Protein AF-A0A7C2DFQ9-F1 (afdb_monomer)

Foldseek 3Di:
DDPCVVVVHDQCPAEDEDQQLVSQVVSVVVVHAYAHQVCDPDDNDPDDDGPHYDVHPVSRVVSCCVPVPD

Radius of gyration: 11.92 Å; Cα contacts (8 Å, |Δi|>4): 105; chains: 1; bounding box: 29×28×24 Å

pLDDT: mean 94.42, std 5.59, range [67.69, 98.5]

Sequence (70 aa):
MAVSQRLGLPPSEVRVVAAHDWDVWGAVRAGCRGAYVARTPGPFRFGEPPDVVGPDLASVADAILAADRP

Structure (mmCIF, N/CA/C/O backbone):
data_AF-A0A7C2DFQ9-F1
#
_entry.id   AF-A0A7C2DFQ9-F1
#
loop_
_atom_site.group_PDB
_atom_site.id
_atom_site.type_symbol
_atom_site.label_atom_id
_atom_site.label_alt_id
_atom_site.label_comp_id
_atom_site.label_asym_id
_atom_site.label_entity_id
_atom_site.label_seq_id
_atom_site.pdbx_PDB_ins_code
_atom_site.Cartn_x
_atom_site.Cartn_y
_atom_site.Cartn_z
_atom_site.occupancy
_atom_site.B_iso_or_equiv
_atom_site.auth_seq_id
_atom_site.auth_comp_id
_atom_site.auth_asym_id
_atom_site.auth_atom_id
_atom_site.pdbx_PDB_model_num
ATOM 1 N N . MET A 1 1 ? -6.623 18.957 7.193 1.00 70.12 1 MET A N 1
ATOM 2 C CA . MET A 1 1 ? -7.245 17.777 7.835 1.00 70.12 1 MET A CA 1
ATOM 3 C C . MET A 1 1 ? -6.827 16.532 7.076 1.00 70.12 1 MET A C 1
ATOM 5 O O . MET A 1 1 ? -6.662 16.630 5.865 1.00 70.12 1 MET A O 1
ATOM 9 N N . ALA A 1 2 ? -6.656 15.399 7.756 1.00 87.38 2 ALA A N 1
ATOM 10 C CA . ALA A 1 2 ? -6.354 14.127 7.093 1.00 87.38 2 ALA A CA 1
ATOM 11 C C . ALA A 1 2 ? -7.590 13.562 6.361 1.00 87.38 2 ALA A C 1
ATOM 13 O O . ALA A 1 2 ? -8.724 13.870 6.733 1.00 87.38 2 ALA A O 1
ATOM 14 N N . VAL A 1 3 ? -7.386 12.718 5.342 1.00 90.75 3 VAL A N 1
ATOM 15 C CA . VAL A 1 3 ? -8.482 12.078 4.581 1.00 90.75 3 VAL A CA 1
ATOM 16 C C . VAL A 1 3 ? -9.371 11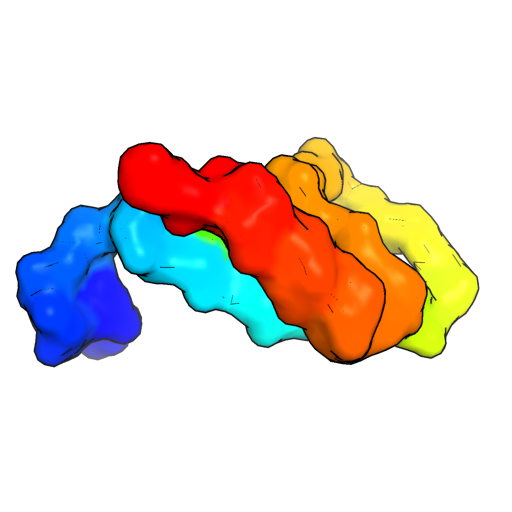.222 5.488 1.00 90.75 3 VAL A C 1
ATOM 18 O O . VAL A 1 3 ? -10.588 11.349 5.426 1.00 90.75 3 VAL A O 1
ATOM 21 N N . SER A 1 4 ? -8.789 10.431 6.393 1.00 94.69 4 SER A N 1
ATOM 22 C CA . SER A 1 4 ? -9.535 9.628 7.377 1.00 94.69 4 SER A CA 1
ATOM 23 C C . SER A 1 4 ? -10.484 10.477 8.233 1.00 94.69 4 SER A C 1
ATOM 25 O O . SER A 1 4 ? -11.658 10.147 8.367 1.00 94.69 4 SER A O 1
ATOM 27 N N . GLN A 1 5 ? -10.025 11.641 8.706 1.00 94.88 5 GLN A N 1
ATOM 28 C CA . GLN A 1 5 ? -10.853 12.594 9.460 1.00 94.88 5 GLN A CA 1
ATOM 29 C C . GLN A 1 5 ? -12.001 13.166 8.621 1.00 94.88 5 GLN A C 1
ATOM 31 O O . GLN A 1 5 ? -13.110 13.321 9.119 1.00 94.88 5 GLN A O 1
ATOM 36 N N . ARG A 1 6 ? -11.748 13.481 7.344 1.00 96.62 6 ARG A N 1
ATOM 37 C CA . ARG A 1 6 ? -12.776 13.970 6.407 1.00 96.62 6 ARG A CA 1
ATOM 38 C C . ARG A 1 6 ? -13.855 12.912 6.156 1.00 96.62 6 ARG A C 1
ATOM 4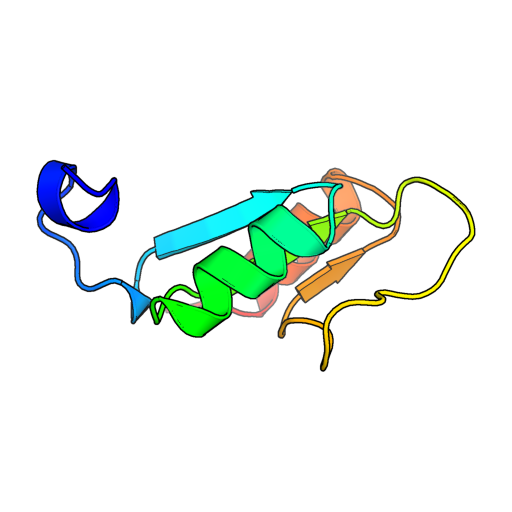0 O O . ARG A 1 6 ? -15.011 13.283 5.979 1.00 96.62 6 ARG A O 1
ATOM 47 N N . LEU A 1 7 ? -13.466 11.637 6.119 1.00 95.56 7 LEU A N 1
ATOM 48 C CA . LEU A 1 7 ? -14.355 10.495 5.896 1.00 95.56 7 LEU A CA 1
ATOM 49 C C . LEU A 1 7 ? -15.034 9.994 7.181 1.00 95.56 7 LEU A C 1
ATOM 51 O O . LEU A 1 7 ? -15.983 9.225 7.091 1.00 95.56 7 LEU A O 1
ATOM 55 N N . GLY A 1 8 ? -14.568 10.416 8.361 1.00 96.94 8 GLY A N 1
ATOM 56 C CA . GLY A 1 8 ? -15.061 9.905 9.642 1.00 96.94 8 GLY A CA 1
ATOM 57 C C . GLY A 1 8 ? -14.669 8.448 9.914 1.00 96.94 8 GLY A C 1
ATOM 58 O O . GLY A 1 8 ? -15.341 7.782 10.694 1.00 96.94 8 GLY A O 1
ATOM 59 N N . LEU A 1 9 ? -13.602 7.957 9.275 1.00 96.69 9 LEU A N 1
ATOM 60 C CA . LEU A 1 9 ? -13.124 6.576 9.390 1.00 96.69 9 LEU A CA 1
ATOM 61 C C . LEU A 1 9 ? -11.829 6.506 10.211 1.00 96.69 9 LEU A C 1
ATOM 63 O O . LEU A 1 9 ? -11.020 7.444 10.157 1.00 96.69 9 LEU A O 1
ATOM 67 N N . PRO A 1 10 ? -11.574 5.403 10.939 1.00 96.88 10 PRO A N 1
ATOM 68 C CA . PRO A 1 10 ? -10.258 5.171 11.517 1.00 96.88 10 PRO A CA 1
ATOM 69 C C . PRO A 1 10 ? -9.216 5.023 10.390 1.00 96.88 10 PRO A C 1
ATOM 71 O O . PRO A 1 10 ? -9.530 4.467 9.336 1.00 96.88 10 PRO A O 1
ATOM 74 N N . PRO A 1 11 ? -7.959 5.478 10.579 1.00 96.50 11 PRO A N 1
ATOM 75 C CA . PRO A 1 11 ? -6.908 5.310 9.573 1.00 96.50 11 PRO A CA 1
ATOM 76 C C . PRO A 1 11 ? -6.772 3.867 9.069 1.00 96.50 11 PRO A C 1
ATOM 78 O O . PRO A 1 11 ? -6.620 3.663 7.873 1.00 96.50 11 PRO A O 1
ATOM 81 N N . SER A 1 12 ? -6.947 2.871 9.941 1.00 95.50 12 SER A N 1
ATOM 82 C CA . SER A 1 12 ? -6.861 1.439 9.614 1.00 95.50 12 SER A CA 1
ATOM 83 C C . SER A 1 12 ? -7.898 0.931 8.600 1.00 95.50 12 SER A C 1
ATOM 85 O O . SER A 1 12 ? -7.730 -0.167 8.065 1.00 95.50 12 SER A O 1
ATOM 87 N N . GLU A 1 13 ? -8.956 1.705 8.344 1.00 95.56 13 GLU A N 1
ATOM 88 C CA . GLU A 1 13 ? -9.985 1.440 7.325 1.00 95.56 13 GLU A CA 1
ATOM 89 C C . GLU A 1 13 ? -9.765 2.242 6.033 1.00 95.56 13 GLU A C 1
ATOM 91 O O . GLU A 1 13 ? -10.529 2.127 5.078 1.00 95.56 13 GLU A O 1
ATOM 96 N N . VAL A 1 14 ? -8.706 3.051 5.970 1.00 96.19 14 VAL A N 1
ATOM 97 C CA . VAL A 1 14 ? -8.313 3.796 4.775 1.00 96.19 14 VAL A CA 1
ATOM 98 C C . VAL A 1 14 ? -7.072 3.152 4.170 1.00 96.19 14 VAL A C 1
ATOM 100 O O . VAL A 1 14 ? -6.076 2.920 4.856 1.00 96.19 14 VAL A O 1
ATOM 103 N N . ARG A 1 15 ? -7.106 2.909 2.856 1.00 97.31 15 ARG A N 1
ATOM 104 C CA . ARG A 1 15 ? -5.959 2.418 2.086 1.00 97.31 15 ARG A CA 1
ATOM 105 C C . ARG A 1 15 ? -5.456 3.492 1.130 1.00 97.31 15 ARG A C 1
ATOM 107 O O . ARG A 1 15 ? -6.230 4.051 0.357 1.00 97.31 15 ARG A O 1
ATOM 114 N N . VAL A 1 16 ? -4.153 3.757 1.158 1.00 97.50 16 VAL A N 1
ATOM 115 C CA . VAL A 1 16 ? -3.492 4.637 0.184 1.00 97.50 16 VAL A CA 1
ATOM 116 C C . VAL A 1 16 ? -2.853 3.786 -0.907 1.00 97.50 16 VAL A C 1
ATOM 118 O O . VAL A 1 16 ? -2.020 2.931 -0.616 1.00 97.50 16 VAL A O 1
ATOM 121 N N . VAL A 1 17 ? -3.241 4.037 -2.159 1.00 98.06 17 VAL A N 1
ATOM 122 C CA . VAL A 1 17 ? -2.703 3.373 -3.354 1.00 98.06 17 VAL A CA 1
ATOM 123 C C . VAL A 1 17 ? -1.799 4.357 -4.091 1.00 98.06 17 VAL A C 1
ATOM 125 O O . VAL A 1 17 ? -2.277 5.400 -4.537 1.00 98.06 17 VAL A O 1
ATOM 128 N N . ALA A 1 18 ? -0.507 4.054 -4.229 1.00 97.69 18 ALA A N 1
ATOM 129 C CA . ALA A 1 18 ? 0.426 4.944 -4.923 1.00 97.69 18 ALA A CA 1
ATOM 130 C C . ALA A 1 18 ? 1.591 4.200 -5.588 1.00 97.69 18 ALA A C 1
ATOM 132 O O . ALA A 1 18 ? 1.978 3.107 -5.182 1.00 97.69 18 ALA A O 1
ATOM 133 N N . ALA A 1 19 ? 2.172 4.828 -6.613 1.00 96.69 19 ALA A N 1
ATOM 134 C CA . ALA A 1 19 ? 3.388 4.357 -7.282 1.00 96.69 19 ALA A CA 1
ATOM 135 C C . ALA A 1 19 ? 4.678 4.951 -6.693 1.00 96.69 19 ALA A C 1
ATOM 137 O O . ALA A 1 19 ? 5.776 4.586 -7.112 1.00 96.69 19 ALA A O 1
ATOM 138 N N . HIS A 1 20 ? 4.551 5.882 -5.748 1.00 95.69 20 HIS A N 1
ATOM 139 C CA . HIS A 1 20 ? 5.674 6.392 -4.978 1.00 95.69 20 HIS A CA 1
ATOM 140 C C . HIS A 1 20 ? 5.697 5.697 -3.622 1.00 95.69 20 HIS A C 1
ATOM 142 O O . HIS A 1 20 ? 4.696 5.657 -2.907 1.00 95.69 20 HIS A O 1
ATOM 148 N N . ASP A 1 21 ? 6.846 5.136 -3.276 1.00 95.44 21 ASP A N 1
ATOM 149 C CA . ASP A 1 21 ? 7.042 4.389 -2.039 1.00 95.44 21 ASP A CA 1
ATOM 150 C C . ASP A 1 21 ? 6.962 5.290 -0.799 1.00 95.44 21 ASP A C 1
ATOM 152 O O . ASP A 1 21 ? 6.431 4.863 0.224 1.00 95.44 21 ASP A O 1
ATOM 156 N N . TRP A 1 22 ? 7.379 6.557 -0.894 1.00 95.69 22 TRP A N 1
ATOM 157 C CA . TRP A 1 22 ? 7.233 7.522 0.203 1.00 95.69 22 TRP A CA 1
ATOM 158 C C . TRP A 1 22 ? 5.770 7.847 0.549 1.00 95.69 22 TRP A C 1
ATOM 160 O O . TRP A 1 22 ? 5.461 8.019 1.729 1.00 95.69 22 TRP A O 1
ATOM 170 N N . ASP A 1 23 ? 4.861 7.883 -0.433 1.00 96.50 23 ASP A N 1
ATOM 171 C CA . ASP A 1 23 ? 3.429 8.134 -0.196 1.00 96.50 23 ASP A CA 1
ATOM 172 C C . ASP A 1 23 ? 2.810 6.968 0.590 1.00 96.50 23 ASP A C 1
ATOM 174 O O . ASP A 1 23 ? 2.114 7.162 1.590 1.00 96.50 23 ASP A O 1
ATOM 178 N N . VAL A 1 24 ? 3.121 5.738 0.166 1.00 97.38 24 VAL A N 1
ATOM 179 C CA . VAL A 1 24 ? 2.667 4.506 0.824 1.00 97.38 24 VAL A 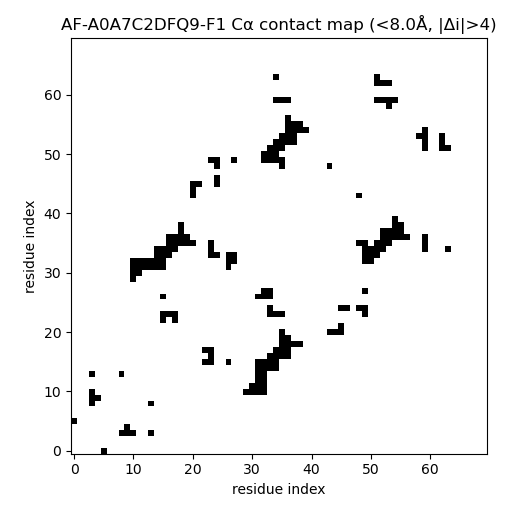CA 1
ATOM 180 C C . VAL A 1 24 ? 3.268 4.381 2.221 1.00 97.38 24 VAL A C 1
ATOM 182 O O . VAL A 1 24 ? 2.548 4.125 3.184 1.00 97.38 24 VAL A O 1
ATOM 185 N N . TRP A 1 25 ? 4.577 4.595 2.358 1.00 97.31 25 TRP A N 1
ATOM 186 C CA . TRP A 1 25 ? 5.263 4.482 3.641 1.00 97.31 25 TRP A CA 1
ATOM 187 C C . TRP A 1 25 ? 4.758 5.514 4.654 1.00 97.31 25 TRP A C 1
ATOM 189 O O . TRP A 1 25 ? 4.503 5.174 5.811 1.00 97.31 25 TRP A O 1
ATOM 199 N N . GLY A 1 26 ? 4.550 6.761 4.220 1.00 95.75 26 GLY A N 1
ATOM 200 C CA . GLY A 1 26 ? 3.965 7.810 5.053 1.00 95.75 26 GLY A CA 1
ATOM 201 C C . GLY A 1 26 ? 2.549 7.466 5.518 1.00 95.75 26 GLY A C 1
ATOM 202 O O . GLY A 1 26 ? 2.222 7.654 6.690 1.00 95.75 26 GLY A O 1
ATOM 203 N N . ALA A 1 27 ? 1.727 6.897 4.632 1.00 96.06 27 ALA A N 1
ATOM 204 C CA . ALA A 1 27 ? 0.382 6.444 4.972 1.00 96.06 27 ALA A CA 1
ATOM 205 C C . ALA A 1 27 ? 0.394 5.314 6.013 1.00 96.06 27 ALA A C 1
ATOM 207 O O . ALA A 1 27 ? -0.315 5.400 7.016 1.00 96.06 27 ALA A O 1
ATOM 208 N N . VAL A 1 28 ? 1.243 4.299 5.822 1.00 96.25 28 VAL A N 1
ATOM 209 C CA . VAL A 1 28 ? 1.398 3.185 6.773 1.00 96.25 28 VAL A CA 1
ATOM 210 C C . VAL A 1 28 ? 1.867 3.693 8.139 1.00 96.25 28 VAL A C 1
ATOM 212 O O . VAL A 1 28 ? 1.305 3.326 9.169 1.00 96.25 28 VAL A O 1
ATOM 215 N N . ARG A 1 29 ? 2.830 4.623 8.172 1.00 96.00 29 ARG A N 1
ATOM 216 C CA . ARG A 1 29 ? 3.279 5.287 9.410 1.00 96.00 29 ARG A CA 1
ATOM 217 C C . ARG A 1 29 ? 2.174 6.085 10.110 1.00 96.00 29 ARG A C 1
ATOM 219 O O . ARG A 1 29 ? 2.222 6.221 11.329 1.00 96.00 29 ARG A O 1
ATOM 226 N N . ALA A 1 30 ? 1.196 6.597 9.365 1.00 95.56 30 ALA A N 1
ATOM 227 C CA . ALA A 1 30 ? 0.028 7.298 9.897 1.00 95.56 30 ALA A CA 1
ATOM 228 C C . ALA A 1 30 ? -1.113 6.354 10.341 1.00 95.56 30 ALA A C 1
ATOM 230 O O . ALA A 1 30 ? -2.165 6.831 10.769 1.00 95.56 30 ALA A O 1
ATOM 231 N N . GLY A 1 31 ? -0.916 5.033 10.252 1.00 96.00 31 GLY A N 1
ATOM 232 C CA . GLY A 1 31 ? -1.896 4.016 10.637 1.00 96.00 31 GLY A CA 1
ATOM 233 C C . GLY A 1 31 ? -2.860 3.603 9.522 1.00 96.00 31 GLY A C 1
ATOM 234 O O . GLY A 1 31 ? -3.800 2.861 9.797 1.00 96.00 31 GLY A O 1
ATOM 235 N N . CYS A 1 32 ? -2.651 4.072 8.288 1.00 96.81 32 CYS A N 1
ATOM 236 C CA . CYS A 1 32 ? -3.405 3.609 7.126 1.00 96.81 32 CYS A CA 1
ATOM 237 C C . CYS A 1 32 ? -2.904 2.250 6.627 1.00 96.81 32 CYS A C 1
ATOM 239 O O . CYS A 1 32 ? -1.766 1.855 6.878 1.00 96.81 32 CYS A O 1
ATOM 241 N N . ARG A 1 33 ? -3.728 1.565 5.833 1.00 97.06 33 ARG A N 1
ATOM 242 C CA . ARG A 1 33 ? -3.258 0.475 4.967 1.00 97.06 33 ARG A CA 1
ATOM 243 C C . ARG A 1 33 ? -2.533 1.052 3.747 1.00 97.06 33 ARG A C 1
ATOM 245 O O . ARG A 1 33 ? -2.824 2.173 3.315 1.00 97.06 33 ARG A O 1
ATOM 252 N N . GLY A 1 34 ? -1.609 0.292 3.164 1.00 97.19 34 GLY A N 1
ATOM 253 C CA . GLY A 1 34 ? -0.810 0.731 2.016 1.00 97.19 34 GLY A CA 1
ATOM 254 C C . GLY A 1 34 ? -0.973 -0.187 0.811 1.00 97.19 34 GLY A C 1
ATOM 255 O O . GLY A 1 34 ? -1.165 -1.385 0.958 1.00 97.19 34 GLY A O 1
ATOM 256 N N . ALA A 1 35 ? -0.899 0.349 -0.399 1.00 98.25 35 ALA A N 1
ATOM 257 C CA . ALA A 1 35 ? -0.791 -0.456 -1.606 1.00 98.25 35 ALA A CA 1
ATOM 258 C C . ALA A 1 35 ? 0.180 0.198 -2.587 1.00 98.25 35 ALA A C 1
ATOM 260 O O . ALA A 1 35 ? -0.013 1.347 -2.994 1.00 98.25 35 ALA A O 1
ATOM 261 N N . TYR A 1 36 ? 1.233 -0.530 -2.951 1.00 98.31 36 TYR A N 1
ATOM 262 C CA . TYR A 1 36 ? 2.297 -0.020 -3.805 1.00 98.31 36 TYR A CA 1
ATOM 263 C C . TYR A 1 36 ? 2.165 -0.536 -5.240 1.00 98.31 36 TYR A C 1
ATOM 265 O O . TYR A 1 36 ? 2.173 -1.743 -5.485 1.00 98.31 36 TYR A O 1
ATOM 273 N N . VAL A 1 37 ? 2.077 0.394 -6.194 1.00 98.19 37 VAL A N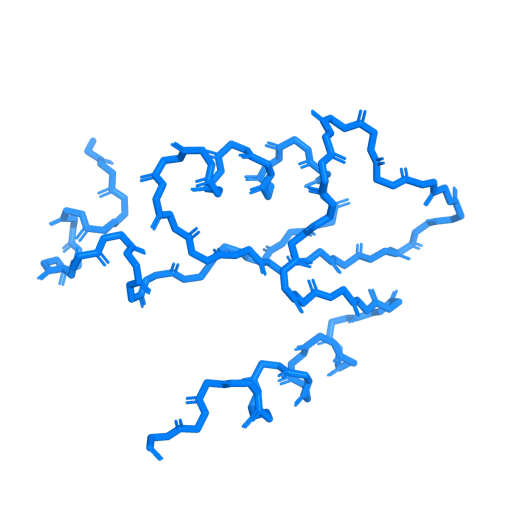 1
ATOM 274 C CA . VAL A 1 37 ? 2.080 0.104 -7.633 1.00 98.19 37 VAL A CA 1
ATOM 275 C C . VAL A 1 37 ? 3.517 0.204 -8.153 1.00 98.19 37 VAL A C 1
ATOM 277 O O . VAL A 1 37 ? 4.006 1.291 -8.473 1.00 98.19 37 VAL A O 1
ATOM 280 N N . ALA A 1 38 ? 4.197 -0.934 -8.256 1.00 96.62 38 ALA A N 1
ATOM 281 C CA . ALA A 1 38 ? 5.591 -1.077 -8.674 1.00 96.62 38 ALA A CA 1
ATOM 282 C C . ALA A 1 38 ? 5.774 -0.922 -10.200 1.00 96.62 38 ALA A C 1
ATOM 284 O O . ALA A 1 38 ? 6.300 -1.799 -10.881 1.00 96.62 38 ALA A O 1
ATOM 285 N N . ARG A 1 39 ? 5.345 0.223 -10.747 1.00 94.00 39 ARG A N 1
ATOM 286 C CA . ARG A 1 39 ? 5.311 0.505 -12.197 1.00 94.00 39 ARG A CA 1
ATOM 287 C C . ARG A 1 39 ? 6.684 0.644 -12.869 1.00 94.00 39 ARG A C 1
ATOM 289 O O . ARG A 1 39 ? 6.760 0.738 -14.090 1.00 94.00 39 ARG A O 1
ATOM 296 N N . THR A 1 40 ? 7.759 0.751 -12.091 1.00 89.56 40 THR A N 1
ATOM 297 C CA . THR A 1 40 ? 9.135 0.857 -12.592 1.00 89.56 40 THR A CA 1
ATOM 298 C C . THR A 1 40 ? 10.024 -0.174 -11.910 1.00 89.56 40 THR A C 1
ATOM 300 O O . THR A 1 40 ? 9.820 -0.432 -10.724 1.00 89.56 40 THR A O 1
ATOM 303 N N . PRO A 1 41 ? 11.058 -0.696 -12.594 1.00 85.44 41 PRO A N 1
ATOM 304 C CA . PRO A 1 41 ? 12.044 -1.560 -11.961 1.00 85.44 41 PRO A CA 1
ATOM 305 C C . PRO A 1 41 ? 12.702 -0.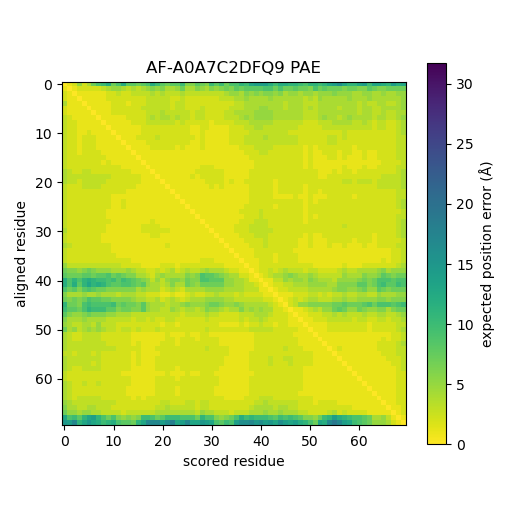854 -10.772 1.00 85.44 41 PRO A C 1
ATOM 307 O O . PRO A 1 41 ? 13.288 0.219 -10.918 1.00 85.44 41 PRO A O 1
ATOM 310 N N . GLY A 1 42 ? 12.607 -1.452 -9.590 1.00 85.19 42 GLY A N 1
ATOM 311 C CA . GLY A 1 42 ? 13.240 -0.926 -8.389 1.00 85.19 42 GLY A CA 1
ATOM 312 C C . GLY A 1 42 ? 12.591 -1.453 -7.110 1.00 85.19 42 GLY A C 1
ATOM 313 O O . GLY A 1 42 ? 11.405 -1.780 -7.118 1.00 85.19 42 GLY A O 1
ATOM 314 N N . PRO A 1 43 ? 13.358 -1.556 -6.014 1.00 87.81 43 PRO A N 1
ATOM 315 C CA . PRO A 1 43 ? 12.813 -1.954 -4.725 1.00 87.81 43 PRO A CA 1
ATOM 316 C C 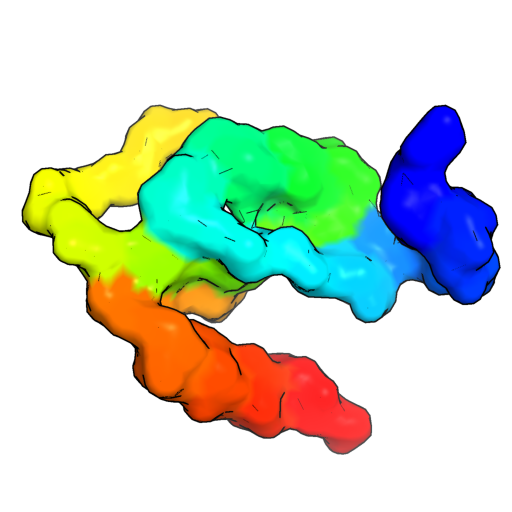. PRO A 1 43 ? 12.064 -0.791 -4.063 1.00 87.81 43 PRO A C 1
ATOM 318 O O . PRO A 1 43 ? 12.364 0.375 -4.321 1.00 87.81 43 PRO A O 1
ATOM 321 N N . PHE A 1 44 ? 11.152 -1.121 -3.150 1.00 92.81 44 PHE A N 1
ATOM 322 C CA . PHE A 1 44 ? 10.584 -0.181 -2.183 1.00 92.81 44 PHE A CA 1
ATOM 323 C C . PHE A 1 44 ? 11.689 0.277 -1.208 1.00 92.81 44 PHE A C 1
ATOM 325 O O . PHE A 1 44 ? 12.372 -0.574 -0.640 1.00 92.81 44 PHE A O 1
ATOM 332 N N . ARG A 1 45 ? 11.929 1.590 -1.045 1.00 91.94 45 ARG A N 1
ATOM 333 C CA . ARG A 1 45 ? 13.173 2.100 -0.418 1.00 91.94 45 ARG A CA 1
ATOM 334 C C . ARG A 1 45 ? 13.041 2.645 1.002 1.00 91.94 45 ARG A C 1
ATOM 336 O O . ARG A 1 45 ? 14.041 2.699 1.709 1.00 91.94 45 ARG A O 1
ATOM 343 N N . PHE A 1 46 ? 11.859 3.092 1.420 1.00 87.69 46 PHE A N 1
ATOM 344 C CA . PHE A 1 46 ? 11.704 3.847 2.678 1.00 87.69 46 PHE A CA 1
ATOM 345 C C . PHE A 1 46 ? 11.489 2.972 3.927 1.00 87.69 46 PHE A C 1
ATOM 347 O O . PHE A 1 46 ? 11.481 3.488 5.045 1.00 87.69 46 PHE A O 1
ATOM 354 N N . GLY A 1 47 ? 11.360 1.653 3.769 1.00 88.00 47 GLY A N 1
ATOM 355 C CA . GLY A 1 47 ? 11.198 0.696 4.862 1.00 88.00 47 GLY A CA 1
ATOM 356 C C . GLY A 1 47 ? 10.631 -0.627 4.362 1.00 88.00 47 GLY A C 1
ATOM 357 O O . GLY A 1 47 ? 10.887 -1.011 3.223 1.00 88.00 47 GLY A O 1
ATOM 358 N N . GLU A 1 48 ? 9.832 -1.287 5.201 1.00 91.25 48 GLU A N 1
ATOM 359 C CA . GLU A 1 48 ? 9.103 -2.486 4.789 1.00 91.25 48 GLU A CA 1
ATOM 360 C C . GLU A 1 48 ? 8.022 -2.139 3.753 1.00 91.25 48 GLU A C 1
ATOM 362 O O . GLU A 1 48 ? 7.313 -1.135 3.922 1.00 91.25 48 GLU A O 1
ATOM 367 N N . PRO A 1 49 ? 7.879 -2.950 2.690 1.00 92.00 49 PRO A N 1
ATOM 368 C CA . PRO A 1 49 ? 6.753 -2.846 1.776 1.00 92.00 49 PRO A CA 1
ATOM 369 C C . PRO A 1 49 ? 5.413 -3.006 2.514 1.00 92.00 49 PRO A C 1
ATOM 371 O O . PRO A 1 49 ? 5.347 -3.669 3.552 1.00 92.00 49 PRO A O 1
ATOM 374 N N . PRO A 1 50 ? 4.325 -2.424 1.986 1.00 96.12 50 PRO A N 1
ATOM 375 C CA . PRO A 1 50 ? 2.993 -2.639 2.539 1.00 96.12 50 PRO A CA 1
ATOM 376 C C . PRO A 1 50 ? 2.506 -4.083 2.327 1.00 96.12 50 PRO A C 1
ATOM 378 O O . PRO A 1 50 ? 3.110 -4.874 1.603 1.00 96.12 50 PRO A O 1
ATOM 381 N N . ASP A 1 51 ? 1.338 -4.384 2.889 1.00 94.75 51 ASP A N 1
ATOM 382 C CA . ASP A 1 51 ? 0.622 -5.649 2.717 1.00 94.75 51 ASP A CA 1
ATOM 383 C C . ASP A 1 51 ? 0.211 -5.934 1.260 1.00 94.75 51 ASP A C 1
ATOM 385 O O . ASP A 1 51 ? 0.051 -7.095 0.888 1.00 94.75 51 ASP A O 1
ATOM 389 N N . VAL A 1 52 ? 0.073 -4.899 0.421 1.00 98.06 52 VAL A N 1
ATOM 390 C CA . VAL A 1 52 ? -0.279 -5.041 -1.000 1.00 98.06 52 VAL A CA 1
ATOM 391 C C . VAL A 1 52 ? 0.773 -4.403 -1.906 1.00 98.06 52 VAL A C 1
ATOM 393 O O . VAL A 1 52 ? 0.999 -3.193 -1.872 1.00 98.06 52 VAL A O 1
ATOM 396 N N . VAL A 1 53 ? 1.360 -5.201 -2.798 1.00 97.50 53 VAL A N 1
ATOM 397 C CA . VAL A 1 53 ? 2.285 -4.740 -3.843 1.00 97.50 53 VAL A CA 1
ATOM 398 C C . VAL A 1 53 ? 1.931 -5.414 -5.165 1.00 97.50 53 VAL A C 1
ATOM 400 O O . VAL A 1 53 ? 1.706 -6.621 -5.198 1.00 97.50 53 VAL A O 1
ATOM 403 N N . GLY A 1 54 ? 1.911 -4.658 -6.262 1.00 97.38 54 GLY A N 1
ATOM 404 C CA . GLY A 1 54 ? 1.665 -5.205 -7.598 1.00 97.38 54 GLY A CA 1
ATOM 405 C C . GLY A 1 54 ? 2.342 -4.392 -8.704 1.00 97.38 54 GLY A C 1
ATOM 406 O O . GLY A 1 54 ? 2.648 -3.219 -8.490 1.00 97.38 54 GLY A O 1
ATOM 407 N N . PRO A 1 55 ? 2.607 -4.992 -9.879 1.00 96.94 55 PRO A N 1
ATOM 408 C CA . PRO A 1 55 ? 3.333 -4.339 -10.976 1.00 96.94 55 PRO A CA 1
ATOM 409 C C . PRO A 1 55 ? 2.530 -3.224 -11.663 1.00 96.94 55 PRO A C 1
ATOM 411 O O . PRO A 1 55 ? 3.101 -2.309 -12.255 1.00 96.94 55 PRO A O 1
ATOM 414 N N . ASP A 1 56 ? 1.204 -3.280 -11.568 1.00 97.25 56 ASP A N 1
ATOM 415 C CA . ASP A 1 56 ? 0.272 -2.326 -12.154 1.00 97.25 56 ASP A CA 1
ATOM 416 C C . ASP A 1 56 ? -0.972 -2.163 -11.269 1.00 97.25 56 ASP A C 1
ATOM 418 O O . ASP A 1 56 ? -1.149 -2.845 -10.256 1.00 97.25 56 ASP A O 1
ATOM 422 N N . LEU A 1 57 ? -1.829 -1.210 -11.636 1.00 97.81 57 LEU A N 1
ATOM 423 C CA . LEU A 1 57 ? -3.021 -0.893 -10.855 1.00 97.81 57 LEU A CA 1
ATOM 424 C C . LEU A 1 57 ? -4.047 -2.037 -10.849 1.00 97.81 57 LEU A C 1
ATOM 426 O O . LEU A 1 57 ? -4.744 -2.196 -9.853 1.00 97.81 57 LEU A O 1
ATOM 430 N N . ALA A 1 58 ? -4.136 -2.824 -11.926 1.00 98.25 58 ALA A N 1
ATOM 431 C CA . ALA A 1 58 ? -5.085 -3.932 -12.013 1.00 98.25 58 ALA A CA 1
ATOM 432 C C . ALA A 1 58 ? -4.705 -5.045 -11.027 1.00 98.25 58 ALA A C 1
ATOM 434 O O . ALA A 1 58 ? -5.518 -5.444 -10.199 1.00 98.25 58 ALA A O 1
ATOM 435 N N . SER A 1 59 ? -3.431 -5.436 -11.023 1.00 98.31 59 SER A N 1
ATOM 436 C CA . SER A 1 59 ? -2.874 -6.414 -10.088 1.00 98.31 59 SER A CA 1
ATOM 437 C C . SER A 1 59 ? -3.021 -5.962 -8.632 1.00 98.31 59 SER A C 1
ATOM 439 O O . SER A 1 59 ? -3.334 -6.763 -7.753 1.00 98.31 59 SER A O 1
ATOM 441 N N . VAL A 1 60 ? -2.820 -4.666 -8.362 1.00 98.50 60 VAL A N 1
ATOM 442 C CA . VAL A 1 60 ? -3.045 -4.089 -7.028 1.00 98.50 60 VAL A CA 1
ATOM 443 C C . VAL A 1 60 ? -4.525 -4.126 -6.642 1.00 98.50 60 VAL A C 1
ATOM 445 O O . VAL A 1 60 ? -4.835 -4.460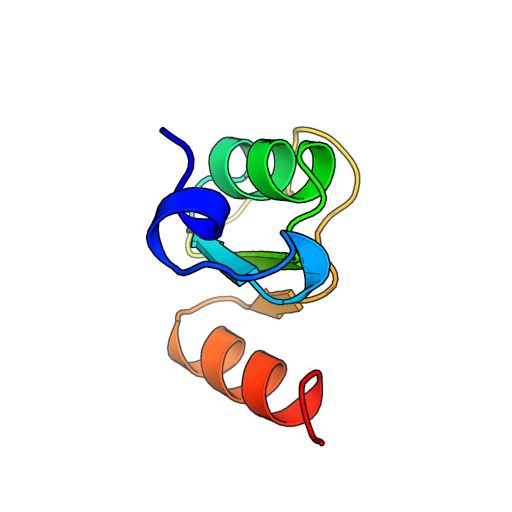 -5.502 1.00 98.50 60 VAL A O 1
ATOM 448 N N . ALA A 1 61 ? -5.442 -3.815 -7.559 1.00 98.31 61 ALA A N 1
ATOM 449 C CA . ALA A 1 61 ? -6.875 -3.873 -7.287 1.00 98.31 61 ALA A CA 1
ATOM 450 C C . ALA A 1 61 ? -7.333 -5.300 -6.943 1.00 98.31 61 ALA A C 1
ATOM 452 O O . ALA A 1 61 ? -8.024 -5.490 -5.942 1.00 98.31 61 ALA A O 1
ATOM 453 N N . ASP A 1 62 ? -6.886 -6.301 -7.704 1.00 98.31 62 ASP A N 1
ATOM 454 C CA . ASP A 1 62 ? -7.193 -7.710 -7.435 1.00 98.31 62 ASP A CA 1
ATOM 455 C C . ASP A 1 62 ? -6.665 -8.153 -6.062 1.00 98.31 62 ASP A C 1
ATOM 457 O O . ASP A 1 62 ? -7.371 -8.815 -5.296 1.00 98.31 62 ASP A O 1
ATOM 461 N N . ALA A 1 63 ? -5.448 -7.731 -5.705 1.00 98.12 63 ALA A N 1
ATOM 462 C CA . ALA A 1 63 ? -4.864 -8.012 -4.398 1.00 98.12 63 ALA A CA 1
ATOM 463 C C . ALA A 1 63 ? -5.642 -7.348 -3.248 1.00 98.12 63 ALA A C 1
ATOM 465 O O . ALA A 1 63 ? -5.853 -7.981 -2.214 1.00 98.12 63 ALA A O 1
ATOM 466 N N . ILE A 1 64 ? -6.125 -6.112 -3.426 1.00 97.88 64 ILE A N 1
ATOM 467 C CA . ILE A 1 64 ? -6.977 -5.424 -2.440 1.00 97.88 64 ILE A CA 1
ATOM 468 C C . ILE A 1 64 ? -8.281 -6.196 -2.227 1.00 97.88 64 ILE A C 1
ATOM 470 O O . ILE A 1 64 ? -8.656 -6.461 -1.088 1.00 97.88 64 ILE A O 1
ATOM 474 N N . LEU A 1 65 ? -8.949 -6.608 -3.308 1.00 96.81 65 LEU A N 1
ATOM 475 C CA . LEU A 1 65 ? -10.197 -7.375 -3.231 1.00 96.81 65 LEU A CA 1
ATOM 476 C C . LEU A 1 65 ? -10.018 -8.739 -2.550 1.00 96.81 65 LEU A C 1
ATOM 478 O O . LEU A 1 65 ? -10.969 -9.275 -1.980 1.00 96.81 65 LEU A O 1
ATOM 482 N N . ALA A 1 66 ? -8.821 -9.322 -2.619 1.00 96.25 66 ALA A N 1
ATOM 483 C CA . ALA A 1 66 ? -8.488 -10.546 -1.902 1.00 96.25 66 ALA A CA 1
ATOM 484 C C . ALA A 1 66 ? -8.174 -10.293 -0.417 1.00 96.25 66 ALA A C 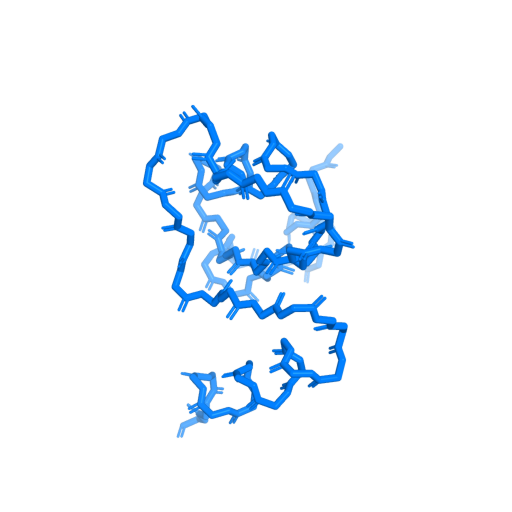1
ATOM 486 O O . ALA A 1 66 ? -8.622 -11.068 0.428 1.00 96.25 66 ALA A O 1
ATOM 487 N N . ALA A 1 67 ? -7.423 -9.232 -0.105 1.00 94.88 67 ALA A N 1
ATOM 488 C CA . ALA A 1 67 ? -6.937 -8.929 1.243 1.00 94.88 67 ALA A CA 1
ATOM 489 C C . ALA A 1 67 ? -7.999 -8.301 2.161 1.00 94.88 67 ALA A C 1
ATOM 491 O O . ALA A 1 67 ? -8.019 -8.588 3.356 1.00 94.88 67 ALA A O 1
ATOM 492 N N . ASP A 1 68 ? -8.879 -7.462 1.613 1.00 93.00 68 ASP A N 1
ATOM 493 C CA . ASP A 1 68 ? -9.854 -6.669 2.372 1.00 93.00 68 ASP A CA 1
ATOM 494 C C . ASP A 1 68 ? -11.278 -7.263 2.298 1.00 93.00 68 ASP A C 1
ATOM 496 O O . ASP A 1 68 ? -12.269 -6.539 2.407 1.00 93.00 68 ASP A O 1
ATOM 500 N N . ARG A 1 69 ? -11.405 -8.585 2.091 1.00 84.00 69 ARG A N 1
ATOM 501 C CA . ARG A 1 69 ? -12.712 -9.260 2.168 1.00 84.00 69 ARG A CA 1
ATOM 502 C C . ARG A 1 69 ? -13.329 -9.072 3.566 1.00 84.00 69 ARG A C 1
ATOM 504 O O . ARG A 1 69 ? -12.584 -9.145 4.543 1.00 84.00 69 ARG A O 1
ATOM 511 N N . PRO A 1 70 ? -14.653 -8.840 3.656 1.00 67.69 70 PRO A N 1
ATOM 512 C CA . 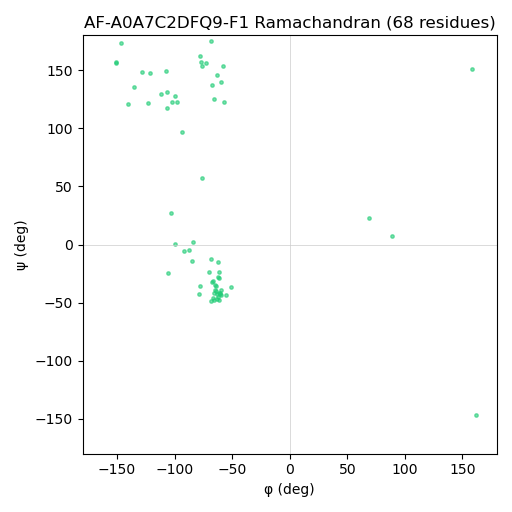PRO A 1 70 ? -15.354 -8.748 4.935 1.00 67.69 70 PRO A CA 1
ATOM 513 C C . PRO A 1 70 ? -15.316 -10.061 5.725 1.00 67.69 70 PRO A C 1
ATOM 515 O O . PRO A 1 70 ? -15.237 -11.141 5.090 1.00 67.69 70 PRO A O 1
#

Secondary structure (DSSP, 8-state):
--HHHHHT--GGG-EEEESSHHHHHHHHHTT-EEEEE--SSS---SSS--SEEESSHHHHHHHHHHHT--

Mean predicted aligned error: 2.74 Å

Solvent-accessible surface area (backbone atoms only — not comparable to full-atom values): 4130 Å² total; per-residue (Å²): 134,56,69,37,68,76,70,74,45,61,37,71,81,38,70,42,75,32,70,47,49,63,62,22,51,52,34,40,76,67,45,23,36,27,26,40,27,52,74,56,96,73,78,69,76,86,58,83,75,54,95,34,73,20,62,37,69,66,58,36,49,55,48,46,62,66,72,69,58,132

Nearest PDB structures (foldseek):
  2ymq-assembly1_A  TM=8.506E-01  e=1.164E-03  Paracoccaceae
  4cf5-assembly1_C  TM=8.536E-01  e=1.870E-03  Paracoccaceae
  3um9-assembly1_B  TM=8.546E-01  e=3.216E-03  Polaromonas sp. JS666
  3umb-assembly1_A-2  TM=9.182E-01  e=1.750E-02  Ralstonia solanacearum
  2nyv-assembly1_A  TM=7.450E-01  e=1.529E-02  Aquifex aeolicus